Protein AF-A0A934R984-F1 (afdb_monomer)

Solvent-accessible surface area (backbone atoms only — not comparable to full-atom values): 6943 Å² total; per-residue (Å²): 112,71,71,54,54,70,72,76,51,91,67,52,76,85,68,80,100,55,74,74,61,75,73,70,43,63,70,44,64,47,41,34,55,73,95,70,36,76,62,43,40,37,46,73,44,29,51,66,69,58,29,53,80,41,84,42,72,57,71,78,75,88,72,51,56,63,76,76,42,84,78,70,72,68,78,81,66,60,82,79,54,90,82,86,86,87,88,85,91,86,89,85,50,66,66,45,76,46,79,48,80,65,127

Foldseek 3Di:
DVVCCVPVDDWQDDDDPDPPVLVVDQQRWGATDDPRHDATDGDVSVLVVQWDWDWDFDDDPDPCCCVFPVDDDPPVVPVPDDDDDDDDDDDDTPTDTDIDGDD

Radius of gyration: 25.27 Å; Cα contacts (8 Å, |Δi|>4): 92; chains: 1; bounding box: 52×47×56 Å

Secondary structure (DSSP, 8-state):
-HHHHHHHS--S---SS-SSGGGT-TTS-B---GGG----BSHHHHHHHHEEEEEEEE---TTTHHHH-TTPPPGGGGGGSPPP--S---S--EEEEEEEEP-

InterPro domains:
  IPR012394 Aldehyde dehydrogenase NAD(P)-dependent [PTHR43570] (2-72)
  IPR015590 Aldehyde dehydrogenase domain [PF00171] (4-54)
  IPR016161 Aldehyde/histidinol dehydrogenase [SSF53720] (3-63)
  IPR016162 Aldehyde dehydrogenase, N-terminal [G3DSA:3.40.605.10] (37-54)
  IPR016163 Aldehyde dehydrogenase, C-terminal [G3DSA:3.40.309.10] (3-36)

Nearest PDB structures (foldseek):
  5myp-assembly1_B  TM=6.961E-01  e=4.746E-02  Trypanosoma brucei

Structure (mmCIF, N/CA/C/O backbone):
data_AF-A0A934R984-F1
#
_entry.id   AF-A0A934R984-F1
#
loop_
_atom_site.group_PDB
_atom_site.id
_atom_site.type_symbol
_atom_site.label_atom_id
_atom_site.label_alt_id
_atom_site.label_comp_id
_atom_site.label_asym_id
_atom_site.label_entity_id
_atom_site.label_seq_id
_atom_site.pdbx_PDB_ins_code
_atom_site.Cartn_x
_atom_site.Cartn_y
_atom_site.Cartn_z
_atom_site.occupancy
_atom_site.B_iso_or_equiv
_atom_site.auth_seq_id
_atom_site.auth_comp_id
_atom_site.auth_asym_id
_atom_site.auth_atom_id
_atom_site.pdbx_PDB_model_num
ATOM 1 N N . MET A 1 1 ? 20.626 -3.285 -17.766 1.00 84.38 1 MET A N 1
ATOM 2 C CA . MET A 1 1 ? 19.350 -3.066 -18.490 1.00 84.38 1 MET A CA 1
ATOM 3 C C . MET A 1 1 ? 18.136 -3.130 -17.563 1.00 84.38 1 MET A C 1
ATOM 5 O O . MET A 1 1 ? 17.461 -2.122 -17.436 1.00 84.38 1 MET A O 1
ATOM 9 N N . VAL A 1 2 ? 17.888 -4.245 -16.862 1.00 90.38 2 VAL A N 1
ATOM 10 C CA . VAL A 1 2 ? 16.724 -4.419 -15.958 1.00 90.38 2 VAL A CA 1
ATOM 11 C C . VAL A 1 2 ? 16.594 -3.318 -14.894 1.00 90.38 2 VAL A C 1
ATOM 13 O O . VAL A 1 2 ? 15.506 -2.789 -14.687 1.00 90.38 2 VAL A O 1
ATOM 16 N N . ALA A 1 3 ? 17.705 -2.913 -14.267 1.00 89.25 3 ALA A N 1
ATOM 17 C CA . ALA A 1 3 ? 17.702 -1.841 -13.266 1.00 89.25 3 ALA A CA 1
ATOM 18 C C . ALA A 1 3 ? 17.139 -0.517 -13.812 1.00 89.25 3 ALA A C 1
ATOM 20 O O . ALA A 1 3 ? 16.384 0.152 -13.117 1.00 89.25 3 ALA A O 1
ATOM 21 N N . ARG A 1 4 ? 17.445 -0.199 -15.076 1.00 92.62 4 ARG A N 1
ATOM 22 C CA . ARG A 1 4 ? 16.995 1.020 -15.753 1.00 92.62 4 ARG A CA 1
ATOM 23 C C . ARG A 1 4 ? 15.483 1.012 -15.989 1.00 92.62 4 ARG A C 1
ATOM 25 O O . ARG A 1 4 ? 14.807 1.989 -15.700 1.00 92.62 4 ARG A O 1
ATOM 32 N N . ILE A 1 5 ? 14.950 -0.127 -16.435 1.00 91.44 5 ILE A N 1
ATOM 33 C CA . ILE A 1 5 ? 13.508 -0.333 -16.656 1.00 91.44 5 ILE A CA 1
ATOM 34 C C . ILE A 1 5 ? 12.726 -0.098 -15.356 1.00 91.44 5 ILE A C 1
ATOM 36 O O . ILE A 1 5 ? 11.698 0.569 -15.380 1.00 91.44 5 ILE A O 1
ATOM 40 N N . ARG A 1 6 ? 13.233 -0.581 -14.213 1.00 87.44 6 ARG A N 1
ATOM 41 C CA . ARG A 1 6 ? 12.568 -0.426 -12.908 1.00 87.44 6 ARG A CA 1
ATOM 42 C C . ARG A 1 6 ? 12.530 1.023 -12.405 1.00 87.44 6 ARG A C 1
ATOM 44 O O . ARG A 1 6 ? 11.636 1.360 -11.637 1.00 87.44 6 ARG A O 1
ATOM 51 N N . THR A 1 7 ? 13.512 1.848 -12.765 1.00 92.56 7 THR A N 1
ATOM 52 C CA . THR A 1 7 ? 13.637 3.222 -12.247 1.00 92.56 7 THR A CA 1
ATOM 53 C C . THR A 1 7 ? 13.072 4.279 -13.187 1.00 92.56 7 THR A C 1
ATOM 55 O O . THR A 1 7 ? 12.583 5.299 -12.714 1.00 92.56 7 THR A O 1
ATOM 58 N N . GLU A 1 8 ? 13.146 4.061 -14.501 1.00 94.50 8 GLU A N 1
ATOM 59 C CA . GLU A 1 8 ? 12.762 5.063 -15.504 1.00 94.50 8 GLU A CA 1
ATOM 60 C C . GLU A 1 8 ? 11.321 4.905 -16.000 1.00 94.50 8 GLU A C 1
ATOM 62 O O . GLU A 1 8 ? 10.720 5.881 -16.446 1.00 94.50 8 GLU A O 1
ATOM 67 N N . LEU A 1 9 ? 10.740 3.703 -15.915 1.00 91.69 9 LEU A N 1
ATOM 68 C CA . LEU A 1 9 ? 9.379 3.446 -16.382 1.00 91.69 9 LEU A CA 1
ATOM 69 C C . LEU A 1 9 ? 8.398 3.349 -15.217 1.00 91.69 9 LEU A C 1
ATOM 71 O O . LEU A 1 9 ? 8.650 2.710 -14.197 1.00 91.69 9 LEU A O 1
ATOM 75 N N . ARG A 1 10 ? 7.233 3.970 -15.401 1.00 90.25 10 ARG A N 1
ATOM 76 C CA . ARG A 1 10 ? 6.103 3.858 -14.479 1.00 90.25 10 ARG A CA 1
ATOM 77 C C . ARG A 1 10 ? 5.215 2.697 -14.909 1.00 90.25 10 ARG A C 1
ATOM 79 O O . ARG A 1 10 ? 4.656 2.716 -16.000 1.00 90.25 10 ARG A O 1
ATOM 86 N N . SER A 1 11 ? 5.060 1.713 -14.036 1.00 92.06 11 SER A N 1
ATOM 87 C CA . SER A 1 11 ? 4.248 0.517 -14.274 1.00 92.06 11 SER A CA 1
ATOM 88 C C . SER A 1 11 ? 3.648 0.003 -12.967 1.00 92.06 11 SER A C 1
ATOM 90 O O . SER A 1 11 ? 4.228 0.213 -11.902 1.00 92.06 11 SER A O 1
ATOM 92 N N . GLY A 1 12 ? 2.514 -0.699 -13.047 1.00 89.06 12 GLY A N 1
ATOM 93 C CA . GLY A 1 12 ? 1.889 -1.346 -11.886 1.00 89.06 12 GLY A CA 1
ATOM 94 C C . GLY A 1 12 ? 2.704 -2.524 -11.338 1.00 89.06 12 GLY A C 1
ATOM 95 O O . GLY A 1 12 ? 2.897 -2.637 -10.130 1.00 89.06 12 GLY A O 1
ATOM 96 N N . ALA A 1 13 ? 3.252 -3.349 -12.234 1.00 90.19 13 ALA A N 1
ATOM 97 C CA . ALA A 1 13 ? 4.143 -4.462 -11.923 1.00 90.19 13 ALA A CA 1
ATOM 98 C C . ALA A 1 13 ? 5.149 -4.678 -13.065 1.00 90.19 13 ALA A C 1
ATOM 100 O O . ALA A 1 13 ? 4.893 -4.292 -14.206 1.00 90.19 13 ALA A O 1
ATOM 101 N N . VAL A 1 14 ? 6.287 -5.306 -12.760 1.00 91.69 14 VAL A N 1
ATOM 102 C CA . VAL A 1 14 ? 7.314 -5.686 -13.742 1.00 91.69 14 VAL A CA 1
ATOM 103 C C . VAL A 1 14 ? 7.696 -7.140 -13.495 1.00 91.69 14 VAL A C 1
ATOM 105 O O . VAL A 1 14 ? 8.109 -7.485 -12.391 1.00 91.69 14 VAL A O 1
ATOM 108 N N . CYS A 1 15 ? 7.576 -7.980 -14.520 1.00 91.19 15 CYS A N 1
ATOM 109 C CA . CYS A 1 15 ? 8.145 -9.327 -14.535 1.00 91.19 15 CYS A CA 1
ATOM 110 C C . CYS A 1 15 ? 9.402 -9.318 -15.404 1.00 91.19 15 CYS A C 1
ATOM 112 O O . CYS A 1 15 ? 9.409 -8.739 -16.489 1.00 91.19 15 CYS A O 1
ATOM 114 N N . VAL A 1 16 ? 10.477 -9.926 -14.910 1.00 92.50 16 VAL A N 1
ATOM 115 C CA . VAL A 1 16 ? 11.746 -10.046 -15.634 1.00 92.50 16 VAL A CA 1
ATOM 116 C C . VAL A 1 16 ? 11.920 -11.510 -15.997 1.00 92.50 16 VAL A C 1
ATOM 118 O O . VAL A 1 16 ? 11.823 -12.357 -15.117 1.00 92.50 16 VAL A O 1
ATOM 121 N N . ASN A 1 17 ? 12.197 -11.783 -17.274 1.00 93.38 17 ASN A N 1
ATOM 122 C CA . ASN A 1 17 ? 12.342 -13.133 -17.837 1.00 93.38 17 ASN A CA 1
ATOM 123 C C . ASN A 1 17 ? 11.084 -14.013 -17.748 1.00 93.38 17 ASN A C 1
ATOM 125 O O . ASN A 1 17 ? 11.172 -15.213 -17.974 1.00 93.38 17 ASN A 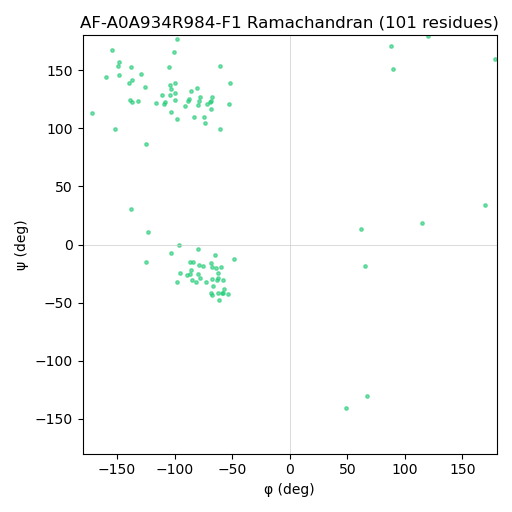O 1
ATOM 129 N N . ASP A 1 18 ? 9.930 -13.422 -17.443 1.00 92.62 18 ASP A N 1
ATOM 130 C CA . ASP A 1 18 ? 8.655 -14.124 -17.367 1.00 92.62 18 ASP A CA 1
ATOM 131 C C . ASP A 1 18 ? 7.493 -13.156 -17.628 1.00 92.62 18 ASP A C 1
ATOM 133 O O . ASP A 1 18 ? 7.670 -11.932 -17.616 1.00 92.62 18 ASP A O 1
ATOM 137 N N . VAL A 1 19 ? 6.296 -13.694 -17.840 1.00 90.69 19 VAL A N 1
ATOM 138 C CA . VAL A 1 19 ? 5.050 -12.950 -18.037 1.00 90.69 19 VAL A CA 1
ATOM 139 C C . VAL A 1 19 ? 3.974 -13.481 -17.098 1.00 90.69 19 VAL A C 1
ATOM 141 O O . VAL A 1 19 ? 3.920 -14.665 -16.801 1.00 90.69 19 VAL A O 1
ATOM 144 N N . VAL A 1 20 ? 3.081 -12.607 -16.624 1.00 87.38 20 VAL A N 1
ATOM 145 C CA . VAL A 1 20 ? 1.886 -12.969 -15.824 1.00 8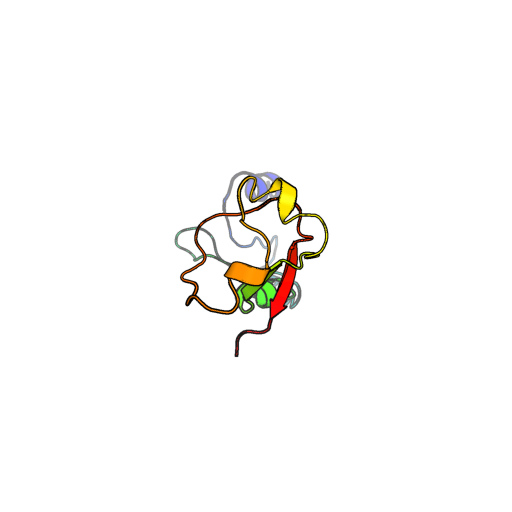7.38 20 VAL A CA 1
ATOM 146 C C . VAL A 1 20 ? 2.163 -13.586 -14.437 1.00 87.38 20 VAL A C 1
ATOM 148 O O . VAL A 1 20 ? 1.306 -13.482 -13.568 1.00 87.38 20 VAL A O 1
ATOM 151 N N . VAL A 1 21 ? 3.355 -14.111 -14.141 1.00 89.56 21 VAL A N 1
ATOM 152 C CA . VAL A 1 21 ? 3.654 -14.808 -12.872 1.00 89.56 21 VAL A CA 1
ATOM 153 C C . VAL A 1 21 ? 3.413 -13.963 -11.616 1.00 89.56 21 VAL A C 1
ATOM 155 O O . VAL A 1 21 ? 2.990 -14.493 -10.591 1.00 89.56 21 VAL A O 1
ATOM 158 N N . HIS A 1 22 ? 3.567 -12.639 -11.685 1.00 86.62 22 HIS A N 1
ATOM 159 C CA . HIS A 1 22 ? 3.221 -11.741 -10.573 1.00 86.62 22 HIS A CA 1
ATOM 160 C C . HIS A 1 22 ? 1.739 -11.808 -10.144 1.00 86.62 22 HIS A C 1
ATOM 162 O O . HIS A 1 22 ? 1.418 -11.417 -9.025 1.00 86.62 22 HIS A O 1
ATOM 168 N N . VAL A 1 23 ? 0.847 -12.325 -10.998 1.00 85.25 23 VAL A N 1
ATOM 169 C CA . VAL A 1 23 ? -0.579 -12.552 -10.707 1.00 85.25 23 VAL A CA 1
ATOM 170 C C . VAL A 1 23 ? -0.796 -13.825 -9.881 1.00 85.25 23 VAL A C 1
ATOM 172 O O . VAL A 1 23 ? -1.839 -13.975 -9.254 1.00 85.25 23 VAL A O 1
ATOM 175 N N . ALA A 1 24 ? 0.167 -14.745 -9.820 1.00 84.62 24 ALA A N 1
ATOM 176 C CA . ALA A 1 24 ? 0.035 -15.963 -9.020 1.00 84.62 24 ALA A CA 1
ATOM 177 C C . ALA A 1 24 ? 0.270 -15.714 -7.517 1.00 84.62 24 ALA A C 1
ATOM 179 O O . ALA A 1 24 ? -0.319 -16.396 -6.686 1.00 84.62 24 ALA A O 1
ATOM 180 N N . GLY A 1 25 ? 1.083 -14.716 -7.148 1.00 83.19 25 GLY A N 1
ATOM 181 C CA . GLY A 1 25 ? 1.402 -14.428 -5.745 1.00 83.19 25 GLY A CA 1
ATOM 182 C C . GLY A 1 25 ? 0.246 -13.752 -5.006 1.00 83.19 25 GLY A C 1
ATOM 183 O O . GLY A 1 25 ? -0.058 -12.590 -5.277 1.00 83.19 25 GLY A O 1
ATOM 184 N N . GLU A 1 26 ? -0.404 -14.450 -4.074 1.00 79.31 26 GLU A N 1
ATOM 185 C CA . GLU A 1 26 ? -1.555 -13.928 -3.312 1.00 79.31 26 GLU A CA 1
ATOM 186 C C . GLU A 1 26 ? -1.219 -12.724 -2.424 1.00 79.31 26 GLU A C 1
ATOM 188 O O . GLU A 1 26 ? -2.055 -11.838 -2.241 1.00 79.31 26 GLU A O 1
ATOM 193 N N . GLU A 1 27 ? 0.017 -12.653 -1.930 1.00 80.69 27 GLU A N 1
ATOM 194 C CA . GLU A 1 27 ? 0.493 -11.534 -1.110 1.00 80.69 27 GLU A CA 1
ATOM 195 C C . GLU A 1 27 ? 0.981 -10.335 -1.930 1.00 80.69 27 GLU A C 1
ATOM 197 O O . GLU A 1 27 ? 1.140 -9.236 -1.393 1.00 80.69 27 GLU A O 1
ATOM 202 N N . LEU A 1 28 ? 1.217 -10.518 -3.233 1.00 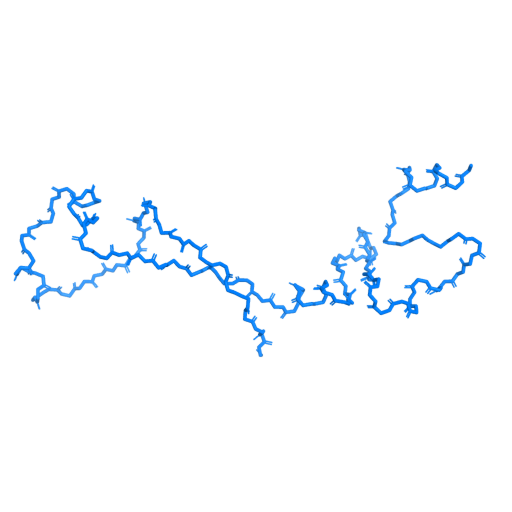84.88 28 LEU A N 1
ATOM 203 C CA . LEU A 1 28 ? 1.686 -9.437 -4.087 1.00 84.88 28 LEU A CA 1
ATOM 204 C C . LEU A 1 28 ? 0.514 -8.516 -4.446 1.00 84.88 28 LEU A C 1
ATOM 206 O O . LEU A 1 28 ? -0.507 -8.992 -4.951 1.00 84.88 28 LEU A O 1
ATOM 210 N N . PRO A 1 29 ? 0.645 -7.196 -4.223 1.00 82.06 29 PRO A N 1
ATOM 211 C CA . PRO A 1 29 ? -0.395 -6.257 -4.595 1.00 82.06 29 PRO A CA 1
ATOM 212 C C . PRO A 1 29 ? -0.516 -6.192 -6.118 1.00 82.06 29 PRO A C 1
ATOM 214 O O . PRO A 1 29 ? 0.459 -5.917 -6.819 1.00 82.06 29 PRO A O 1
ATOM 217 N N . PHE A 1 30 ? -1.728 -6.386 -6.620 1.00 88.00 30 PHE A N 1
ATOM 218 C CA . PHE A 1 30 ? -2.065 -6.251 -8.027 1.00 88.00 30 PHE A CA 1
ATOM 219 C C . PHE A 1 30 ? -2.821 -4.937 -8.249 1.00 88.00 30 PHE A C 1
ATOM 221 O O . PHE A 1 30 ? -3.770 -4.610 -7.536 1.00 88.00 30 PHE A O 1
ATOM 228 N N . GLY A 1 31 ? -2.370 -4.133 -9.210 1.00 87.50 31 GLY A N 1
ATOM 229 C CA . GLY A 1 31 ? -2.940 -2.811 -9.456 1.00 87.50 31 GLY A CA 1
ATOM 230 C C . GLY A 1 31 ? -2.243 -2.050 -10.577 1.00 87.50 31 GLY A C 1
ATOM 231 O O . GLY A 1 31 ? -1.107 -2.354 -10.944 1.00 87.50 31 GLY A O 1
ATOM 232 N N . GLY A 1 32 ? -2.946 -1.061 -11.123 1.00 89.69 32 GLY A N 1
ATOM 233 C CA . GLY A 1 32 ? -2.472 -0.203 -12.208 1.00 89.69 32 GLY A CA 1
ATOM 234 C C . GLY A 1 32 ? -1.908 1.137 -11.732 1.00 89.69 32 GLY A C 1
ATOM 235 O O . GLY A 1 32 ? -1.926 1.478 -10.548 1.00 89.69 32 GLY A O 1
ATOM 236 N N . THR A 1 33 ? -1.405 1.917 -12.686 1.00 90.44 33 THR A N 1
ATOM 237 C CA . THR A 1 33 ? -1.055 3.330 -12.505 1.00 90.44 33 THR A CA 1
ATOM 238 C C . THR A 1 33 ? -1.469 4.152 -13.734 1.00 90.44 33 THR A C 1
ATOM 240 O O . THR A 1 33 ? -1.321 3.705 -14.877 1.00 90.44 33 THR A O 1
ATOM 243 N N . GLY A 1 34 ? -2.011 5.355 -13.525 1.00 90.50 34 GLY A N 1
ATOM 244 C CA . GLY A 1 34 ? -2.479 6.231 -14.604 1.00 90.50 34 GLY A CA 1
ATOM 245 C C . GLY A 1 34 ? -3.695 5.660 -15.342 1.00 90.50 34 GLY A C 1
ATOM 246 O O . GLY A 1 34 ? -4.661 5.235 -14.715 1.00 90.50 34 GLY A O 1
ATOM 247 N N . ALA A 1 35 ? -3.644 5.622 -16.677 1.00 92.88 35 ALA A N 1
ATOM 248 C CA . ALA A 1 35 ? -4.744 5.115 -17.508 1.00 92.88 35 ALA A CA 1
ATOM 249 C C . ALA A 1 35 ? -5.045 3.618 -17.298 1.00 92.88 35 ALA A C 1
ATOM 251 O O . ALA A 1 35 ? -6.139 3.164 -17.612 1.00 92.88 35 ALA A O 1
ATOM 252 N N . SER A 1 36 ? -4.093 2.854 -16.748 1.00 90.88 36 SER A N 1
ATOM 253 C CA . SER A 1 36 ? -4.281 1.429 -16.434 1.00 90.88 36 SER A CA 1
ATOM 254 C C . SER A 1 36 ? -5.061 1.175 -15.135 1.00 90.88 36 SER A C 1
ATOM 256 O O . SER A 1 36 ? -5.336 0.023 -14.809 1.00 90.88 36 SER A O 1
ATOM 258 N N . GLY A 1 37 ? -5.417 2.230 -14.393 1.00 89.44 37 GLY A N 1
ATOM 259 C CA . GLY A 1 37 ? -6.193 2.153 -13.156 1.00 89.44 37 GLY A CA 1
ATOM 260 C C . GLY A 1 37 ? -5.460 2.713 -11.937 1.00 89.44 37 GLY A C 1
ATOM 261 O O . GLY A 1 37 ? -4.321 3.179 -12.017 1.00 89.44 37 GLY A O 1
ATOM 262 N N . MET A 1 38 ? -6.139 2.668 -10.791 1.00 88.56 38 MET A N 1
ATOM 263 C CA . MET A 1 38 ? -5.653 3.157 -9.501 1.00 88.56 38 MET A CA 1
ATOM 264 C C . MET A 1 38 ? -6.017 2.170 -8.391 1.00 88.56 38 MET A C 1
ATOM 266 O O . MET A 1 38 ? -7.024 1.470 -8.473 1.00 88.56 38 MET A O 1
ATOM 270 N N . GLY A 1 39 ? -5.210 2.160 -7.332 1.00 86.19 39 GLY A N 1
ATOM 271 C CA . GLY A 1 39 ? -5.396 1.265 -6.199 1.00 86.19 39 GLY A CA 1
ATOM 272 C C . GLY A 1 39 ? -4.705 -0.077 -6.404 1.00 86.19 39 GLY A C 1
ATOM 273 O O . GLY A 1 39 ? -4.155 -0.377 -7.464 1.00 86.19 39 GLY A O 1
ATOM 274 N N . ARG A 1 40 ? -4.678 -0.860 -5.328 1.00 88.00 40 ARG A N 1
ATOM 275 C CA . ARG A 1 40 ? -4.035 -2.169 -5.267 1.00 88.00 40 ARG A CA 1
ATOM 276 C C . ARG A 1 40 ? -4.964 -3.116 -4.539 1.00 88.00 40 ARG A C 1
ATOM 278 O O . ARG A 1 40 ? -5.331 -2.850 -3.398 1.00 88.00 40 ARG A O 1
ATOM 285 N N . ASN A 1 41 ? -5.331 -4.200 -5.194 1.00 79.31 41 ASN A N 1
ATOM 286 C CA . ASN A 1 41 ? -6.020 -5.309 -4.563 1.00 79.31 41 ASN A CA 1
ATOM 287 C C . ASN A 1 41 ? -5.002 -6.426 -4.276 1.00 79.31 41 ASN A C 1
ATOM 289 O O . ASN A 1 41 ? -3.889 -6.403 -4.792 1.00 79.31 41 ASN A O 1
ATOM 293 N N . ARG A 1 42 ? -5.399 -7.378 -3.435 1.00 84.94 42 ARG A N 1
ATOM 294 C CA . ARG A 1 42 ? -4.650 -8.530 -2.896 1.00 84.94 42 ARG A CA 1
ATOM 295 C C . ARG A 1 42 ? -3.896 -8.284 -1.591 1.00 84.94 42 ARG A C 1
ATOM 297 O O . ARG A 1 42 ? -3.527 -7.159 -1.244 1.00 84.94 42 ARG A O 1
ATOM 304 N N . GLY A 1 43 ? -3.750 -9.372 -0.834 1.00 82.81 43 GLY A N 1
ATOM 305 C CA . GLY A 1 43 ? -3.206 -9.391 0.521 1.00 82.81 43 GLY A CA 1
ATOM 306 C C . GLY A 1 43 ? -3.831 -8.341 1.446 1.00 82.81 43 GLY A C 1
ATOM 307 O O . GLY A 1 43 ? -5.019 -8.023 1.374 1.00 82.81 43 GLY A O 1
ATOM 308 N N . VAL A 1 44 ? -2.988 -7.742 2.285 1.00 84.19 44 VAL A N 1
ATOM 309 C CA . VAL A 1 44 ? -3.356 -6.657 3.212 1.00 84.19 44 VAL A CA 1
ATOM 310 C C . VAL A 1 44 ? -3.842 -5.398 2.476 1.00 84.19 44 VAL A C 1
ATOM 312 O O . VAL A 1 44 ? -4.630 -4.626 3.022 1.00 84.19 44 VAL A O 1
ATOM 315 N N . SER A 1 45 ? -3.434 -5.202 1.216 1.00 83.94 45 SER A N 1
ATOM 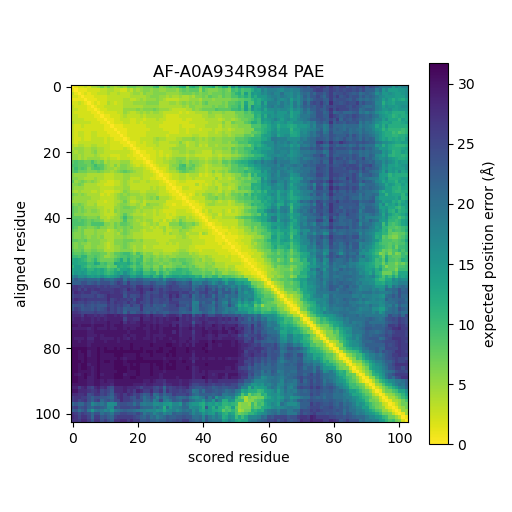316 C CA . SER A 1 45 ? -3.855 -4.035 0.427 1.00 83.94 45 SER A CA 1
ATOM 317 C C . SER A 1 45 ? -5.353 -4.076 0.117 1.00 83.94 45 SER A C 1
ATOM 319 O O . SER A 1 45 ? -6.007 -3.039 0.190 1.00 83.94 45 SER A O 1
ATOM 321 N N . SER A 1 46 ? -5.924 -5.267 -0.121 1.00 85.31 46 SER A N 1
ATOM 322 C CA . SER A 1 46 ? -7.381 -5.436 -0.246 1.00 85.31 46 SER A CA 1
ATOM 323 C C . SER A 1 46 ? -8.122 -4.980 1.004 1.00 85.31 46 SER A C 1
ATOM 325 O O . SER A 1 46 ? -9.151 -4.327 0.887 1.00 85.31 46 SER A O 1
ATOM 327 N N . PHE A 1 47 ? -7.610 -5.300 2.197 1.00 86.75 47 PHE A N 1
ATOM 328 C CA . PHE A 1 47 ? -8.264 -4.890 3.436 1.00 86.75 47 PHE A CA 1
ATOM 329 C C . PHE A 1 47 ? -8.321 -3.366 3.525 1.00 86.75 47 PHE A C 1
ATOM 331 O O . PHE A 1 47 ? -9.390 -2.814 3.729 1.00 86.75 47 PHE A O 1
ATOM 338 N N . GLY A 1 48 ? -7.214 -2.665 3.274 1.00 85.62 48 GLY A N 1
ATOM 339 C CA . GLY A 1 48 ? -7.225 -1.198 3.236 1.00 85.62 48 GLY A CA 1
ATOM 340 C C . GLY A 1 48 ? -8.115 -0.606 2.133 1.00 85.62 48 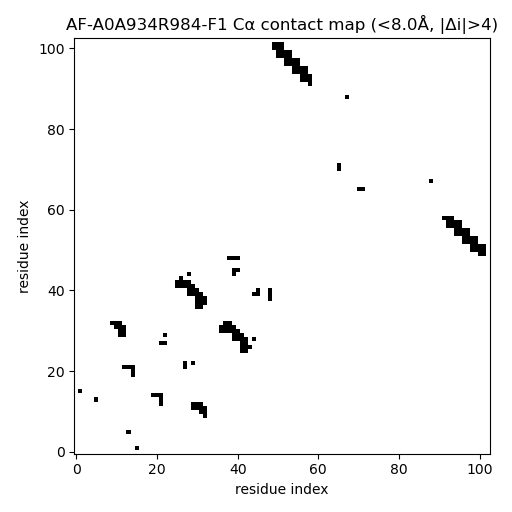GLY A C 1
ATOM 341 O O . GLY A 1 48 ? -8.638 0.488 2.304 1.00 85.62 48 GLY A O 1
ATOM 342 N N . LEU A 1 49 ? -8.304 -1.320 1.018 1.00 86.44 49 LEU A N 1
ATOM 343 C CA . LEU A 1 49 ? -9.120 -0.861 -0.109 1.00 86.44 49 LEU A CA 1
ATOM 344 C C . LEU A 1 49 ? -10.628 -1.084 0.106 1.00 86.44 49 LEU A C 1
ATOM 346 O O . LEU A 1 49 ? -11.430 -0.283 -0.366 1.00 86.44 49 LEU A O 1
ATOM 350 N N . PHE A 1 50 ? -11.012 -2.145 0.821 1.00 88.06 50 PHE A N 1
ATOM 351 C CA . PHE A 1 50 ? -12.412 -2.497 1.099 1.00 88.06 50 PHE A CA 1
ATOM 352 C C . PHE A 1 50 ? -12.872 -2.154 2.521 1.00 88.06 50 PHE A C 1
ATOM 354 O O . PHE A 1 50 ? -14.055 -2.274 2.828 1.00 88.06 50 PHE A O 1
ATOM 361 N N . THR A 1 51 ? -11.970 -1.721 3.401 1.00 87.69 51 THR A N 1
ATOM 362 C CA . THR A 1 51 ? -12.326 -1.197 4.724 1.00 87.69 51 THR A CA 1
ATOM 363 C C . THR A 1 51 ? -12.200 0.310 4.767 1.00 87.69 51 THR A C 1
ATOM 365 O O . THR A 1 51 ? -11.423 0.922 4.035 1.00 87.69 51 THR A O 1
ATOM 368 N N . ARG A 1 52 ? -12.986 0.928 5.647 1.00 86.06 52 ARG A N 1
ATOM 369 C CA . ARG A 1 52 ? -12.935 2.367 5.870 1.00 86.06 52 ARG A CA 1
ATOM 370 C C . ARG A 1 52 ? -12.331 2.633 7.234 1.00 86.06 52 ARG A C 1
ATOM 372 O O . ARG A 1 52 ? -12.873 2.214 8.255 1.00 86.06 52 ARG A O 1
ATOM 379 N N . GLU A 1 53 ? -11.230 3.373 7.256 1.00 86.69 53 GLU A N 1
ATOM 380 C CA . GLU A 1 53 ? -10.643 3.825 8.512 1.00 86.69 53 GLU A CA 1
ATOM 381 C C . GLU A 1 53 ? -11.564 4.850 9.178 1.00 86.69 53 GLU A C 1
ATOM 383 O O . GLU A 1 53 ? -11.925 5.876 8.591 1.00 86.69 53 GLU A O 1
ATOM 388 N N . ARG A 1 54 ? -11.967 4.565 10.418 1.00 86.56 54 ARG A N 1
ATOM 389 C CA . ARG A 1 54 ? -12.797 5.453 11.224 1.00 86.56 54 ARG A CA 1
ATOM 390 C C . ARG A 1 54 ? -11.955 6.055 12.338 1.00 86.56 54 ARG A C 1
ATOM 392 O O . ARG A 1 54 ? -11.399 5.350 13.179 1.00 86.56 54 ARG A O 1
ATOM 399 N N . VAL A 1 55 ? -11.902 7.383 12.368 1.00 86.25 55 VAL A N 1
ATOM 400 C CA . VAL A 1 55 ? -11.249 8.124 13.451 1.00 86.25 55 VAL A CA 1
ATOM 401 C C . VAL A 1 55 ? -12.193 8.182 14.648 1.00 86.25 55 VAL A C 1
ATOM 403 O O . VAL A 1 55 ? -13.297 8.720 14.547 1.00 86.25 55 VAL A O 1
ATOM 406 N N . ILE A 1 56 ? -11.761 7.631 15.784 1.00 84.81 56 ILE A N 1
ATOM 407 C CA . ILE A 1 56 ? -12.492 7.696 17.051 1.00 84.81 56 ILE A CA 1
ATOM 408 C C . ILE A 1 56 ? -11.647 8.476 18.055 1.00 84.81 56 ILE A C 1
ATOM 410 O O . ILE A 1 56 ? -10.523 8.096 18.382 1.00 84.81 56 ILE A O 1
ATOM 414 N N . VAL A 1 57 ? -12.209 9.568 18.572 1.00 81.12 57 VAL A N 1
ATOM 415 C CA . VAL A 1 57 ? -11.568 10.404 19.591 1.00 81.12 57 VAL A CA 1
ATOM 416 C C . VAL A 1 57 ? -12.204 10.101 20.942 1.00 81.12 57 VAL A C 1
ATOM 418 O O . VAL A 1 57 ? -13.381 10.383 21.157 1.00 81.12 57 VAL A O 1
ATOM 421 N N . LYS A 1 58 ? -11.425 9.533 21.867 1.00 77.56 58 LYS A N 1
ATOM 422 C CA . LYS A 1 58 ? -11.837 9.350 23.266 1.00 77.56 58 LYS A CA 1
ATOM 423 C C . LYS A 1 58 ? -11.221 10.460 24.114 1.00 77.56 58 LYS A C 1
ATOM 425 O O . LYS A 1 58 ? -10.006 10.648 24.100 1.00 77.56 58 LYS A O 1
ATOM 430 N N . ARG A 1 59 ? -12.060 11.206 24.840 1.00 67.62 59 ARG A N 1
ATOM 431 C CA . ARG A 1 59 ? -11.654 12.369 25.644 1.00 67.62 59 ARG A CA 1
ATOM 432 C C . ARG A 1 59 ? -12.129 12.220 27.084 1.00 67.62 59 ARG A C 1
ATOM 434 O O . ARG A 1 59 ? -13.281 11.864 27.322 1.00 67.62 59 ARG A O 1
ATOM 441 N N . ALA A 1 60 ? -11.255 12.523 28.039 1.00 66.88 60 ALA A N 1
ATOM 442 C CA . ALA A 1 60 ? -11.623 12.596 29.447 1.00 66.88 60 ALA A CA 1
ATOM 443 C C . ALA A 1 60 ? -12.326 13.935 29.732 1.00 66.88 60 ALA A C 1
ATOM 445 O O . ALA A 1 60 ? -11.779 15.004 29.477 1.00 66.88 60 ALA A O 1
ATOM 446 N N . LEU A 1 61 ? -13.545 13.888 30.275 1.00 65.00 61 LEU A N 1
ATOM 447 C CA . LEU A 1 61 ? -14.388 15.079 30.464 1.00 65.00 61 LEU A CA 1
ATOM 448 C C . LEU A 1 61 ? -13.950 15.984 31.630 1.00 65.00 61 LEU A C 1
ATOM 450 O O . LEU A 1 61 ? -14.358 17.138 31.690 1.00 65.00 61 LEU A O 1
ATOM 454 N N . ARG A 1 62 ? -13.144 15.482 32.573 1.00 53.06 62 ARG A N 1
ATOM 455 C CA . ARG A 1 62 ? -13.110 16.025 33.944 1.00 53.06 62 ARG A CA 1
ATOM 456 C C . ARG A 1 62 ? -12.303 17.315 34.151 1.00 53.06 62 ARG A C 1
ATOM 458 O O . ARG A 1 62 ? -12.628 18.052 35.070 1.00 53.06 62 ARG A O 1
ATOM 465 N N . TRP A 1 63 ? -11.297 17.605 33.322 1.00 51.06 63 TRP A N 1
ATOM 466 C CA . TRP A 1 63 ? -10.373 18.738 33.550 1.00 51.06 63 TRP A CA 1
ATOM 467 C C . TRP A 1 63 ? -10.273 19.725 32.380 1.00 51.06 63 TRP A C 1
ATOM 469 O O . TRP A 1 63 ? -9.811 20.847 32.545 1.00 51.06 63 TRP A O 1
ATOM 479 N N . GLU A 1 64 ? -10.747 19.345 31.195 1.00 55.91 64 GLU A N 1
ATOM 480 C CA . GLU A 1 64 ? -10.612 20.164 29.984 1.00 55.91 64 GLU A CA 1
ATOM 481 C C . GLU A 1 64 ? -11.727 21.201 29.789 1.00 55.91 64 GLU A C 1
ATOM 483 O O . GLU A 1 64 ? -11.582 22.094 28.955 1.00 55.91 64 GLU A O 1
ATOM 488 N N . ILE A 1 65 ? -12.848 21.091 30.510 1.00 57.88 65 ILE A N 1
ATOM 489 C CA . ILE A 1 65 ? -14.007 21.979 30.311 1.00 57.88 65 ILE A CA 1
ATOM 490 C C . ILE A 1 65 ? -13.623 23.436 30.612 1.00 57.88 65 ILE A C 1
ATOM 492 O O . ILE A 1 65 ? -13.959 24.322 29.834 1.00 57.88 65 ILE A O 1
ATOM 496 N N . SER A 1 66 ? -12.844 23.672 31.673 1.00 53.78 66 SER A N 1
ATOM 497 C CA . SER A 1 66 ? -12.463 25.023 32.107 1.00 53.78 66 SER A CA 1
ATOM 498 C C . SER A 1 66 ? -11.442 25.706 31.191 1.00 53.78 66 SER A C 1
ATOM 500 O O . SER A 1 66 ? -11.462 26.925 31.073 1.00 53.78 66 SER A O 1
ATOM 502 N N . ALA A 1 67 ? -10.540 24.945 30.561 1.00 59.91 67 ALA A N 1
ATOM 503 C CA . ALA A 1 67 ? -9.493 25.503 29.700 1.00 59.91 67 ALA A CA 1
ATOM 504 C C . ALA A 1 67 ? -9.975 25.735 28.260 1.00 59.91 67 ALA A C 1
ATOM 506 O O . ALA A 1 67 ? -9.499 26.638 27.581 1.00 59.91 67 ALA A O 1
ATOM 507 N N . ARG A 1 68 ? -10.922 24.917 27.783 1.00 60.66 68 ARG A N 1
ATOM 508 C CA . ARG A 1 68 ? -11.465 25.019 26.422 1.00 60.66 68 ARG A CA 1
ATOM 509 C C . ARG A 1 68 ? -12.668 25.949 26.310 1.00 60.66 68 ARG A C 1
ATOM 511 O O . ARG A 1 68 ? -12.907 26.494 25.237 1.00 60.66 68 ARG A O 1
ATOM 518 N N . PHE A 1 69 ? -13.414 26.123 27.397 1.00 59.06 69 PHE A N 1
ATOM 519 C CA . PHE A 1 69 ? -14.543 27.039 27.463 1.00 59.06 69 PHE A CA 1
ATOM 520 C C . PHE A 1 69 ? -14.335 28.019 28.629 1.00 59.06 69 PHE A C 1
ATOM 522 O O . PHE A 1 69 ? -14.812 27.766 29.736 1.00 59.06 69 PHE A O 1
ATOM 529 N N . PRO A 1 70 ? -13.620 29.136 28.409 1.00 55.97 70 PRO A N 1
ATOM 530 C CA . PRO A 1 70 ? -13.238 30.061 29.479 1.00 55.97 70 PRO A CA 1
ATOM 531 C C . PRO A 1 70 ? -14.419 30.769 30.173 1.00 55.97 70 PRO A C 1
ATOM 533 O O . PRO A 1 70 ? -14.212 31.420 31.191 1.00 55.97 70 PRO A O 1
ATOM 536 N N . SER A 1 71 ? -15.651 30.651 29.661 1.00 50.78 71 SER A N 1
ATOM 537 C CA . SER A 1 71 ? -16.822 31.384 30.166 1.00 50.78 71 SER A CA 1
ATOM 538 C C . SER A 1 71 ? -18.114 30.561 30.279 1.00 50.78 71 SER A C 1
ATOM 540 O O . SER A 1 71 ? -19.205 31.118 30.151 1.00 50.78 71 SER A O 1
ATOM 542 N N . LEU A 1 72 ? -18.047 29.249 30.542 1.00 51.78 72 LEU A N 1
ATOM 543 C CA . LEU A 1 72 ? -19.276 28.512 30.870 1.00 51.78 72 LEU A CA 1
ATOM 544 C C . LEU A 1 72 ? -19.803 28.951 32.250 1.00 51.78 72 LEU A C 1
ATOM 546 O O . LEU A 1 72 ? -19.075 28.815 33.238 1.00 51.78 72 LEU A O 1
ATOM 550 N N . PRO A 1 73 ? -21.055 29.441 32.360 1.00 51.53 73 PRO A N 1
ATOM 551 C CA . PRO A 1 73 ? -21.697 29.592 33.660 1.00 51.53 73 PRO A CA 1
ATOM 552 C C . PRO A 1 73 ? -21.797 28.215 34.344 1.00 51.53 73 PRO A C 1
ATOM 554 O O . PRO A 1 73 ? -21.806 27.184 33.663 1.00 51.53 73 PRO A O 1
ATOM 557 N N . PRO A 1 74 ? -21.843 28.162 35.688 1.00 48.50 74 PRO A N 1
ATOM 558 C CA . PRO A 1 74 ? -21.810 26.910 36.438 1.00 48.50 74 PRO A CA 1
ATOM 559 C C . PRO A 1 74 ? -22.870 25.921 35.933 1.00 48.50 74 PRO A C 1
ATOM 561 O O . PRO A 1 74 ? -24.012 26.297 35.676 1.00 48.50 74 PRO A O 1
ATOM 564 N N . LEU A 1 75 ? -22.479 24.644 35.845 1.00 48.19 75 LEU A N 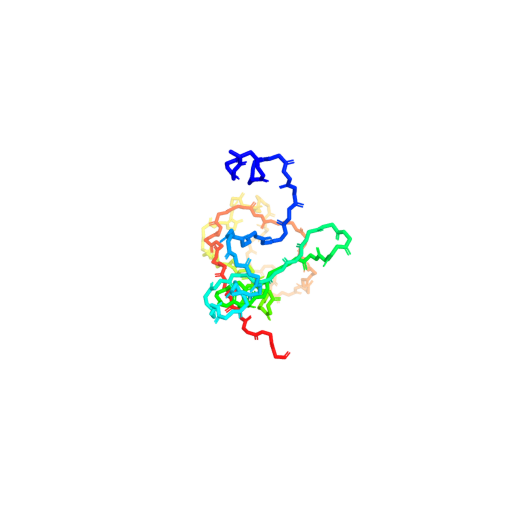1
ATOM 565 C CA . LEU A 1 75 ? -23.202 23.507 35.241 1.00 48.19 75 LEU A CA 1
ATOM 566 C C . LEU A 1 75 ? -24.681 23.330 35.646 1.00 48.19 75 LEU A C 1
ATOM 568 O O . LEU A 1 75 ? -25.395 22.587 34.987 1.00 48.19 75 LEU A O 1
ATOM 572 N N . LYS A 1 76 ? -25.160 24.030 36.678 1.00 47.75 76 LYS A N 1
ATOM 573 C CA . LYS A 1 76 ? -26.576 24.067 37.077 1.00 47.75 76 LYS A CA 1
ATOM 574 C C . LYS A 1 76 ? -27.489 24.766 36.060 1.00 47.75 76 LYS A C 1
ATOM 576 O O . LYS A 1 76 ? -28.694 24.575 36.113 1.00 47.75 76 LYS A O 1
ATOM 581 N N . VAL A 1 77 ? -26.942 25.593 35.164 1.00 49.62 77 VAL A N 1
ATOM 582 C CA . VAL A 1 77 ? -27.744 26.410 34.231 1.00 49.62 77 VAL A CA 1
ATOM 583 C C . VAL A 1 77 ? -28.131 25.650 32.951 1.00 49.62 77 VAL A C 1
ATOM 585 O O . VAL A 1 77 ? -29.118 25.998 32.315 1.00 49.62 77 VAL A O 1
ATOM 588 N N . LEU A 1 78 ? -27.404 24.588 32.585 1.00 44.69 78 LEU A N 1
ATOM 589 C CA . LEU A 1 78 ? -27.587 23.869 31.312 1.00 44.69 78 LEU A CA 1
ATOM 590 C C . LEU A 1 78 ? -28.470 22.616 31.402 1.00 44.69 78 LEU A C 1
ATOM 592 O O . LEU A 1 78 ? -28.703 21.970 30.389 1.00 44.69 78 LEU A O 1
ATOM 596 N N . GLU A 1 79 ? -28.990 22.273 32.583 1.00 48.41 79 GLU A N 1
ATOM 597 C CA . GLU A 1 79 ? -29.973 21.185 32.726 1.00 48.41 79 GLU A CA 1
ATOM 598 C C . GLU A 1 79 ? -31.330 21.550 32.088 1.00 48.41 79 GLU A C 1
ATOM 600 O O . GLU A 1 79 ? -32.129 20.670 31.788 1.00 48.41 79 GLU A O 1
ATOM 605 N N . ASN A 1 80 ? -31.556 22.843 31.810 1.00 43.38 80 ASN A N 1
ATOM 606 C CA . ASN A 1 80 ? -32.856 23.383 31.407 1.00 43.38 80 ASN A CA 1
ATOM 607 C C . ASN A 1 80 ? -32.881 24.126 30.060 1.00 43.38 80 ASN A C 1
ATOM 609 O O . ASN A 1 80 ? -33.879 24.781 29.764 1.00 43.38 80 ASN A O 1
ATOM 613 N N . SER A 1 81 ? -31.838 24.070 29.228 1.00 48.38 81 SER A N 1
ATOM 614 C CA . SER A 1 81 ? -31.915 24.668 27.888 1.00 48.38 81 SER A CA 1
ATOM 615 C C . SER A 1 81 ? -31.267 23.798 26.817 1.00 48.38 81 SER A C 1
ATOM 617 O O . SER A 1 81 ? -30.115 23.380 26.906 1.00 48.38 81 SER A O 1
ATOM 619 N N . GLU A 1 82 ? -32.077 23.499 25.807 1.00 51.06 82 GLU A N 1
ATOM 620 C CA . GLU A 1 82 ? -31.801 22.639 24.661 1.00 51.06 82 GLU A CA 1
ATOM 621 C C . GLU A 1 82 ? -30.502 23.058 23.946 1.00 51.06 82 GLU A C 1
ATOM 623 O O . GLU A 1 82 ? -30.359 24.196 23.498 1.00 51.06 82 GLU A O 1
ATOM 628 N N . ILE A 1 83 ? -29.527 22.148 23.855 1.00 49.03 83 ILE A N 1
ATOM 629 C CA . ILE A 1 83 ? -28.196 22.443 23.302 1.00 49.03 83 ILE A CA 1
ATOM 630 C C . ILE A 1 83 ? -28.188 22.222 21.778 1.00 49.03 83 ILE A C 1
ATOM 632 O O . ILE A 1 83 ? -28.393 21.089 21.334 1.00 49.03 83 ILE A O 1
ATOM 636 N N . PRO A 1 84 ? -27.824 23.229 20.961 1.00 47.41 84 PRO A N 1
ATOM 637 C CA . PRO A 1 84 ? -27.348 23.017 19.598 1.00 47.41 84 PRO A CA 1
ATOM 638 C C . PRO A 1 84 ? -25.833 22.747 19.647 1.00 47.41 84 PRO A C 1
ATOM 640 O O . PRO A 1 84 ? -25.112 23.508 20.288 1.00 47.41 84 PRO A O 1
ATOM 643 N N . SER A 1 85 ? -25.267 21.722 18.994 1.00 41.97 85 SER A N 1
ATOM 644 C CA . SER A 1 85 ? -23.791 21.680 18.895 1.00 41.97 85 SER A CA 1
ATOM 645 C C . SER A 1 85 ? -23.235 20.807 17.776 1.00 41.97 85 SER A C 1
ATOM 647 O O . SER A 1 85 ? -23.774 19.733 17.523 1.00 41.97 85 SER A O 1
ATOM 649 N N . ALA A 1 86 ? -22.120 21.253 17.171 1.00 39.38 86 ALA A N 1
ATOM 650 C CA . ALA A 1 86 ? -20.842 20.511 17.211 1.00 39.38 86 ALA A CA 1
ATOM 651 C C . ALA A 1 86 ? -19.739 21.037 16.249 1.00 39.38 86 ALA A C 1
ATOM 653 O O . ALA A 1 86 ? -18.968 20.231 15.735 1.00 39.38 86 ALA A O 1
ATOM 654 N N . SER A 1 87 ? -19.604 22.341 15.960 1.00 34.34 87 SER A N 1
ATOM 655 C CA . SER A 1 87 ? -18.610 22.766 14.951 1.00 34.34 87 SER A CA 1
ATOM 656 C C . SER A 1 87 ? -17.171 23.008 15.436 1.00 34.34 87 SER A C 1
ATOM 658 O O . SER A 1 87 ? -16.290 22.834 14.611 1.00 34.34 87 SER A O 1
ATOM 660 N N . ASN A 1 88 ? -16.843 23.340 16.697 1.00 42.25 88 ASN A N 1
ATOM 661 C CA . ASN A 1 88 ? -15.455 23.754 17.016 1.00 42.25 88 ASN A CA 1
ATOM 662 C C . ASN A 1 88 ? -14.990 23.454 18.461 1.00 42.25 88 ASN A C 1
ATOM 664 O O . ASN A 1 88 ? -15.285 24.264 19.334 1.00 42.25 88 ASN A O 1
ATOM 668 N N . LEU A 1 89 ? -14.224 22.368 18.726 1.00 40.41 89 LEU A N 1
ATOM 669 C CA . LEU A 1 89 ? -13.270 22.293 19.871 1.00 40.41 89 LEU A CA 1
ATOM 670 C C . LEU A 1 89 ? -12.339 21.042 19.897 1.00 40.41 89 LEU A C 1
ATOM 672 O O . LEU A 1 89 ? -12.775 19.936 20.216 1.00 40.41 89 LEU A O 1
ATOM 676 N N . MET A 1 90 ? -11.019 21.212 19.711 1.00 40.44 90 MET A N 1
ATOM 677 C CA . MET A 1 90 ? -9.917 20.239 19.980 1.00 40.44 90 MET A CA 1
ATOM 678 C C . MET A 1 90 ? -8.745 20.998 20.653 1.00 40.44 90 MET A C 1
ATOM 680 O O . MET A 1 90 ? -8.564 22.158 20.291 1.00 40.44 90 MET A O 1
ATOM 684 N N . PRO A 1 91 ? -8.005 20.450 21.652 1.00 45.97 91 PRO A N 1
ATOM 685 C CA . PRO A 1 91 ? -6.865 19.546 21.384 1.00 45.97 91 PRO A CA 1
ATOM 686 C C . PRO A 1 91 ? -6.599 18.446 22.456 1.00 45.97 91 PRO A C 1
ATOM 688 O O . PRO A 1 91 ? -6.771 18.680 23.643 1.00 45.97 91 PRO A O 1
ATOM 691 N N . GLY A 1 92 ? -6.143 17.246 22.061 1.00 42.97 92 GLY A N 1
ATOM 692 C CA . GLY A 1 92 ? -5.536 16.270 22.999 1.00 42.97 92 GLY A CA 1
ATOM 693 C C . GLY A 1 92 ? -6.254 14.933 23.253 1.00 42.97 92 GLY A C 1
ATOM 694 O O . GLY A 1 92 ? -5.958 14.267 24.240 1.00 42.97 92 GLY A O 1
ATOM 695 N N . GLY A 1 93 ? -7.177 14.494 22.393 1.00 44.78 93 GLY A N 1
ATOM 696 C CA . GLY A 1 93 ? -7.700 13.123 22.471 1.00 44.78 93 GLY A CA 1
ATOM 697 C C . GLY A 1 93 ? -6.744 12.131 21.806 1.00 44.78 93 GLY A C 1
ATOM 698 O O . GLY A 1 93 ? -6.285 12.392 20.695 1.00 44.78 93 GLY A O 1
ATOM 699 N N . HIS A 1 94 ? -6.470 10.987 22.444 1.00 44.84 94 HIS A N 1
ATOM 700 C CA . HIS A 1 94 ? -5.872 9.847 21.745 1.00 44.84 94 HIS A CA 1
ATOM 701 C C . HIS A 1 94 ? -6.844 9.4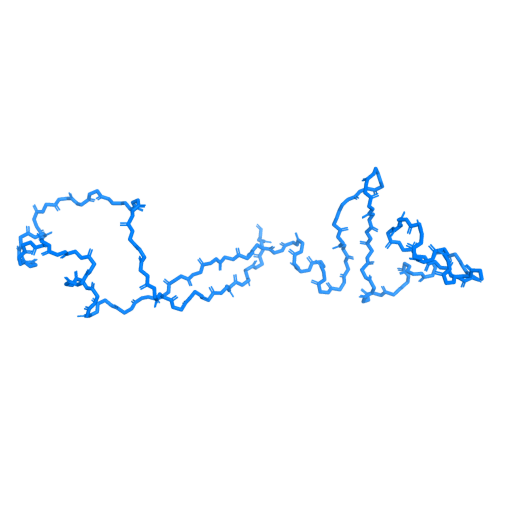35 20.631 1.00 44.84 94 HIS A C 1
ATOM 703 O O . HIS A 1 94 ? -7.876 8.810 20.885 1.00 44.84 94 HIS A O 1
ATOM 709 N N . ALA A 1 95 ? -6.555 9.874 19.407 1.00 41.88 95 ALA A N 1
ATOM 710 C CA . ALA A 1 95 ? -7.269 9.459 18.217 1.00 41.88 95 ALA A CA 1
ATOM 711 C C . ALA A 1 95 ? -6.833 8.026 17.915 1.00 41.88 95 ALA A C 1
ATOM 713 O O . ALA A 1 95 ? -5.711 7.784 17.474 1.00 41.88 95 ALA A O 1
ATOM 714 N N . ALA A 1 96 ? -7.702 7.071 18.219 1.00 50.12 96 ALA A N 1
ATOM 715 C CA . ALA A 1 96 ? -7.506 5.699 17.795 1.00 50.12 96 ALA A CA 1
ATOM 716 C C . ALA A 1 96 ? -8.132 5.556 16.406 1.00 50.12 96 ALA A C 1
ATOM 718 O O . ALA A 1 96 ? -9.303 5.891 16.202 1.00 50.12 96 ALA A O 1
ATOM 719 N N . ILE A 1 97 ? -7.342 5.085 15.446 1.00 48.22 97 ILE A N 1
ATOM 720 C CA . ILE A 1 97 ? -7.852 4.685 14.138 1.00 48.22 97 ILE A CA 1
ATOM 721 C C . ILE A 1 97 ? -8.372 3.262 14.302 1.00 48.22 97 ILE A C 1
ATOM 723 O O . ILE A 1 97 ? -7.589 2.335 14.511 1.00 48.22 97 ILE A O 1
ATOM 727 N N . GLN A 1 98 ? -9.691 3.097 14.247 1.00 57.47 98 GLN A N 1
ATOM 728 C CA . GLN A 1 98 ? -10.319 1.782 14.237 1.00 57.47 98 GLN A CA 1
ATOM 729 C C . GLN A 1 98 ? -10.681 1.430 12.791 1.00 57.47 98 GLN A C 1
ATOM 731 O O . GLN A 1 98 ? -11.242 2.253 12.063 1.00 57.47 98 GLN A O 1
ATOM 736 N N . ARG A 1 99 ? -10.291 0.230 12.348 1.00 48.50 99 ARG A N 1
ATOM 737 C CA . ARG A 1 99 ? -10.591 -0.277 11.005 1.00 48.50 99 ARG A CA 1
ATOM 738 C C . ARG A 1 99 ? -11.803 -1.193 11.100 1.00 48.50 99 ARG A C 1
ATOM 740 O O . ARG A 1 99 ? -11.685 -2.289 11.638 1.00 48.50 99 ARG A O 1
ATOM 747 N N . ASP A 1 100 ? -12.941 -0.725 10.601 1.00 59.03 100 ASP A N 1
ATOM 748 C CA . ASP A 1 100 ? -14.177 -1.506 10.555 1.00 59.03 100 ASP A CA 1
ATO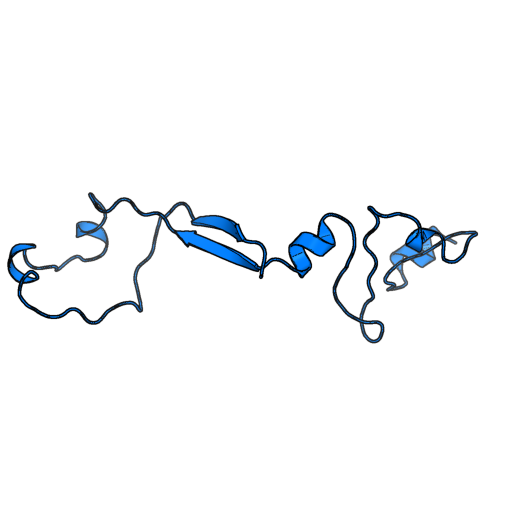M 749 C C . ASP A 1 100 ? -14.358 -2.087 9.139 1.00 59.03 100 ASP A C 1
ATOM 751 O O . ASP A 1 100 ? -14.088 -1.414 8.138 1.00 59.03 100 ASP A O 1
ATOM 755 N N . ILE A 1 101 ? -14.797 -3.347 9.049 1.00 49.88 101 ILE A N 1
ATOM 756 C CA . ILE A 1 101 ? -15.095 -4.011 7.772 1.00 49.88 101 ILE A CA 1
ATOM 757 C C . ILE A 1 101 ? -16.385 -3.396 7.223 1.00 49.88 101 ILE A C 1
ATOM 759 O O . ILE A 1 101 ? -17.409 -3.416 7.904 1.00 49.88 101 ILE A O 1
ATOM 763 N N . ALA A 1 102 ? -16.327 -2.804 6.028 1.00 51.09 102 ALA A N 1
ATOM 764 C CA . ALA A 1 102 ? -17.515 -2.267 5.375 1.00 51.09 102 ALA A CA 1
ATOM 765 C C . ALA A 1 102 ? -18.426 -3.438 4.974 1.00 51.09 102 ALA A C 1
ATOM 767 O O . ALA A 1 102 ? -18.002 -4.309 4.214 1.00 51.09 102 ALA A O 1
ATOM 768 N N . GLY A 1 103 ? -19.625 -3.479 5.559 1.00 41.75 103 GLY A N 1
ATOM 769 C CA . GLY A 1 103 ? -20.720 -4.363 5.155 1.00 41.75 103 GLY A CA 1
ATOM 770 C C . GLY A 1 103 ? -21.559 -3.734 4.059 1.00 41.75 103 GLY A C 1
ATOM 771 O O . GLY A 1 103 ? -21.679 -2.485 4.070 1.00 41.75 103 GLY A O 1
#

Mean predicted aligned error: 14.96 Å

pLDDT: mean 71.17, std 19.44, range [34.34, 94.5]

Organism: NCBI:txid1144680

Sequence (103 aa):
MVARIRTELRSGAVCVNDVVVHVAGEELPFGGTGASGMGRNRGVSSFGLFTRERVIVKRALRWEISARFPSLPPLKVLENSEIPSASNLMPGGHAAIQRDIAG

=== Feature glossary ===
The features interleaved in this record are:

— What the protein is —

Sequence gives the chain of amino acids in standard one-letter code (A=alanine, C=cysteine, …, Y=tyrosine), read N→C. It is the only feature that is directly encoded by the gene; all structural features are derived from the folded form of this sequence.

Database cross-references. InterPro integrates a dozen domain/family signature databases into unified entries with residue-range hits. GO terms attach function/process/location labels with evidence codes. CATH codes position the fold in a four-level structural taxonomy. Organism is the NCBI-taxonomy species name.

— Where its atoms are —

Atomic coordinates in PDBx/mmCIF format — the same representation the Protein Data Bank distributes. Each line of the _atom_site loop places one backbone atom in Cartesian space (units: ångströms, origin: arbitrary).

The six renders are orthographic views along the three Cartesian axes in both directions. Representation (cartoon, sticks, or surface) and color scheme (sequence-rainbow or by-chain) vary across proteins so the training set covers all the common visualization conventions.

— Local backbone conformation —

Eight-state secondary structure (DSSP): H is the canonical α-helix, G the tighter 3₁₀-helix, I the wider π-helix; E/B are β-structure, T and S are turns and bends, and '-' is everything else. DSSP derives these from the pattern of main-chain N–H···O=C hydrogen bonds, not from the sequence.

P-SEA three-state annotation labels each residue as helix, strand, or coil based purely on the geometry of the Cα trace. It serves as a fallback when the full backbone (and thus DSSP) is unavailable.

The φ/ψ torsion pair specifies the backbone conformation at each residue. φ rotates about the N–Cα bond, ψ about the Cα–C bond. Steric clashes forbid most of the (φ, ψ) plane — the allowed regions (α-helix basin, β-sheet basin, left-handed helix) are the Ramachandran-allowed regions.

— Global shape and packing —

The geometric summary reports three shape descriptors. Rg (radius of gyration) measures how spread out the Cα atoms are about their centre of mass; compact globular proteins have small Rg, elongated or unfolded ones large. Cα contacts (<8 Å, |i−j|>4) count long-range residue pairs in spatial proximity — high for tightly packed folds, near zero for rods or random coil. The bounding-box extents give the protein's footprint along x, y, z in Å.

Solvent-accessible surface area (SASA) is the area in Å² traced out by the centre of a 1.4 Å probe sphere (a water molecule) rolled over the protein's van der Waals surface 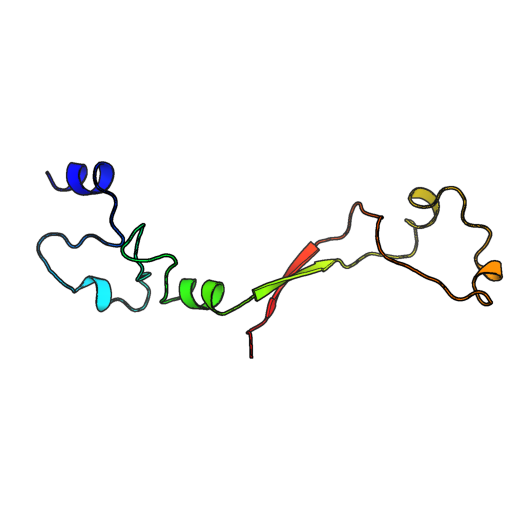(Shrake–Rupley / Lee–Richards construction). Buried residues have near-zero SASA; fully exposed residues can exceed 200 Å². The total SASA scales roughly with the number of surface residues.

The contact map is a binary N×N matrix image: pixel (i, j) is dark where Cα_i and Cα_j are within 8 Å and |i−j|>4. Because the |i−j|>4 filter removes local helical contacts, off-diagonal stripes parallel to the main diagonal indicate parallel β-sheets; stripes perpendicular to it indicate antiparallel β-sheets. The Ramachandran plot scatters every residue's (φ, ψ) pair against the sterically allowed regions. The PAE heatmap renders the predicted-aligned-error matrix.

— Structural neighborhood —

3Di is Foldseek's structural alphabet. Each residue is assigned one of twenty discrete states based on how its Cα sits relative to its spatial (not sequential) neighbors. Aligning 3Di strings finds structural homologs roughly as well as full 3D superposition, but orders of magnitude faster.

Nearest PDB neighbors are the top structural matches found by Foldseek when searching this structure against the entire Protein Data Bank. Each hit reports a TM-score (0 to 1; >0.5 almost always implies the same fold) and an E-value. These are *structural* homologs — they may share no detectable sequence similarity.

— Confidence and disorder —

For AlphaFold models, the B-factor field carries pLDDT — the model's own estimate of local accuracy on a 0–100 scale. Regions with pLDDT<50 should be treated as essentially unmodeled; they often correspond to intrinsically disordered segments.

Crystallographic B-factors measure how much each atom's electron density is smeared out, in Å². They rise in mobile loops and surface residues and fall in the buried interior. In AlphaFold models this column is repurposed to hold pLDDT instead.

Predicted aligned error is AlphaFold's pairwise confidence. Unlike pLDDT (per-residue), PAE is per-residue-pair and captures whether two parts of the structure are correctly placed relative to each other. Units are ångströms of expected positional error.